Protein AF-A0A5M8FGA4-F1 (afdb_monomer)

Radius of gyration: 25.06 Å; Cα contacts (8 Å, |Δi|>4): 63; chains: 1; bounding box: 43×30×61 Å

Organism: NCBI:txid424902

Nearest PDB structures (foldseek):
  1xd7-assembly1_A-2  TM=3.332E-01  e=7.087E+00  Bacillus subtilis subsp. subtilis str. 168

Solvent-accessible surface area (b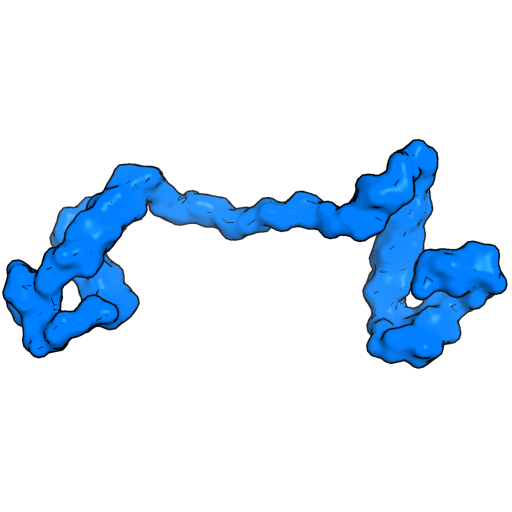ackbone atoms only — not comparable to full-atom values): 6007 Å² total; per-residue (Å²): 96,63,68,44,44,76,71,68,48,51,58,66,59,42,13,63,78,65,78,45,55,55,67,57,42,50,53,52,51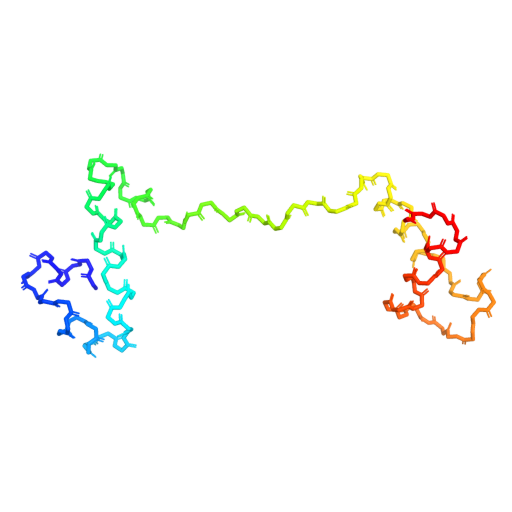,52,51,51,62,78,39,63,93,56,59,70,67,68,61,70,46,78,75,85,80,79,66,83,80,81,89,66,55,73,67,36,52,52,50,50,52,55,56,69,72,49,62,37,56,83,74,78,39,91,50,89,60,83,45,74,67,58,48,52,51,49,36,45,75,72,64,52,102

Foldseek 3Di:
DQVCVVVVHDLVRVCVVVVHDSVVSVVLNVLLVVQPPPDPCVSPDDDPCPDDPDPADPQLVVVLVVLQPDACVVVVDPDRHDDPVSSVVVSVVVVSD

Sequence (97 aa):
MILQGAAGVDVRQSAAHLGLSRSTVQRWRARWRATDGQPLHERLADAPRSGAPATFTAQQICSIIALACEPPSAYNLVQTHWTQAALAHVAVQEGLV

Structure (mmCIF, N/CA/C/O backbone):
data_AF-A0A5M8FGA4-F1
#
_entry.id   AF-A0A5M8FGA4-F1
#
loop_
_atom_site.group_PDB
_atom_site.id
_atom_site.type_symbol
_atom_site.label_atom_id
_atom_site.label_alt_id
_atom_site.label_comp_id
_atom_site.label_asym_id
_atom_site.label_entity_id
_atom_site.label_seq_id
_atom_site.pdbx_PDB_ins_code
_atom_site.Cartn_x
_atom_site.Cartn_y
_atom_site.Cartn_z
_atom_site.occupancy
_atom_site.B_iso_or_equiv
_atom_site.auth_seq_id
_atom_site.auth_comp_id
_atom_site.auth_asym_id
_atom_site.auth_atom_id
_atom_site.pdbx_PDB_model_num
ATOM 1 N N . MET A 1 1 ? -18.242 -0.903 18.513 1.00 93.69 1 MET A N 1
ATOM 2 C CA . MET A 1 1 ? -17.113 -1.002 19.473 1.00 93.69 1 MET A CA 1
ATOM 3 C C . MET A 1 1 ? -16.902 0.261 20.310 1.00 93.69 1 MET A C 1
ATOM 5 O O . MET A 1 1 ? -16.715 0.114 21.515 1.00 93.69 1 MET A O 1
ATOM 9 N N . ILE A 1 2 ? -16.913 1.465 19.710 1.00 95.06 2 ILE A N 1
ATOM 10 C CA . ILE A 1 2 ? -16.751 2.744 20.432 1.00 95.06 2 ILE A CA 1
ATOM 11 C C . ILE A 1 2 ? -18.029 3.105 21.193 1.00 95.06 2 ILE A C 1
ATOM 13 O O . ILE A 1 2 ? -17.986 3.197 22.413 1.00 95.06 2 ILE A O 1
ATOM 17 N N . LEU A 1 3 ? -19.175 3.163 20.502 1.00 95.56 3 LEU A N 1
ATOM 18 C CA . LEU A 1 3 ? -20.482 3.415 21.131 1.00 95.56 3 LEU A CA 1
ATOM 19 C C . LEU A 1 3 ? -20.820 2.377 22.212 1.00 95.56 3 LEU A C 1
ATOM 21 O O . LEU A 1 3 ? -21.196 2.731 23.318 1.00 95.56 3 LEU A O 1
ATOM 25 N N . GLN A 1 4 ? -20.580 1.092 21.934 1.00 96.94 4 GLN A N 1
ATOM 26 C CA . GLN A 1 4 ? -20.701 0.023 22.935 1.00 96.94 4 GLN A CA 1
ATOM 27 C C . GLN A 1 4 ? -19.797 0.248 24.157 1.00 96.94 4 GLN A C 1
ATOM 29 O O . GLN A 1 4 ? -20.206 -0.029 25.274 1.00 96.94 4 GLN A O 1
ATOM 34 N N . GLY A 1 5 ? -18.580 0.768 23.963 1.00 94.75 5 GLY A N 1
ATOM 35 C CA . GLY A 1 5 ? -17.691 1.113 25.073 1.00 94.75 5 GLY A CA 1
ATOM 36 C C . GLY A 1 5 ? -18.201 2.289 25.898 1.00 94.75 5 GLY A C 1
ATOM 37 O O . GLY A 1 5 ? -18.102 2.240 27.118 1.00 94.75 5 GLY A O 1
ATOM 38 N N . ALA A 1 6 ? -18.785 3.301 25.250 1.00 95.12 6 ALA A N 1
ATOM 39 C CA . ALA A 1 6 ? -19.454 4.408 25.933 1.00 95.12 6 ALA A CA 1
ATOM 40 C C . ALA A 1 6 ? -20.691 3.936 26.721 1.00 95.12 6 ALA A C 1
ATOM 42 O O . ALA A 1 6 ? -20.964 4.451 27.797 1.00 95.12 6 ALA A O 1
ATOM 43 N N . ALA A 1 7 ? -21.381 2.901 26.234 1.00 96.81 7 ALA A N 1
ATOM 44 C CA . ALA A 1 7 ? -22.487 2.235 26.921 1.00 96.81 7 ALA A CA 1
ATOM 45 C C . ALA A 1 7 ? -22.044 1.202 27.985 1.00 96.81 7 ALA A C 1
ATOM 47 O O . ALA A 1 7 ? -22.871 0.445 28.482 1.00 96.81 7 ALA A O 1
ATOM 48 N N . GLY A 1 8 ? -20.749 1.119 28.316 1.00 96.19 8 GLY A N 1
ATOM 49 C CA . GLY A 1 8 ? -20.230 0.227 29.362 1.00 96.19 8 GLY A CA 1
ATOM 50 C C . GLY A 1 8 ? -20.031 -1.239 28.956 1.00 96.19 8 GLY A C 1
ATOM 51 O O . GLY A 1 8 ? -19.589 -2.041 29.773 1.00 96.19 8 GLY A O 1
ATOM 52 N N . VAL A 1 9 ? -20.284 -1.607 27.697 1.00 97.50 9 VAL A N 1
ATOM 53 C CA . VAL A 1 9 ? -20.095 -2.982 27.205 1.00 97.50 9 VAL A CA 1
ATOM 54 C C . VAL A 1 9 ? -18.607 -3.327 27.181 1.00 97.50 9 VAL A C 1
ATOM 56 O O . VAL A 1 9 ? -17.771 -2.566 26.666 1.00 97.50 9 VAL A O 1
ATOM 59 N N . ASP A 1 10 ? -18.249 -4.506 27.680 1.00 96.62 10 ASP A N 1
ATOM 60 C CA . ASP A 1 10 ? -16.856 -4.934 27.703 1.00 96.62 10 ASP A CA 1
ATOM 61 C C . ASP A 1 10 ? -16.329 -5.312 26.301 1.00 96.62 10 ASP A C 1
ATOM 63 O O . ASP A 1 10 ? -17.046 -5.362 25.295 1.00 96.62 10 ASP A O 1
ATOM 67 N N . VAL A 1 11 ? -15.015 -5.520 26.212 1.00 96.69 11 VAL A N 1
ATOM 68 C CA . VAL A 1 11 ? -14.316 -5.806 24.951 1.00 96.69 11 VAL A CA 1
ATOM 69 C C . VAL A 1 11 ? -14.721 -7.160 24.354 1.00 96.69 11 VAL A C 1
ATOM 71 O O . VAL A 1 11 ? -14.859 -7.254 23.135 1.00 96.69 11 VAL A O 1
ATOM 74 N N . ARG A 1 12 ? -14.884 -8.205 25.175 1.00 96.94 12 ARG A N 1
ATOM 75 C CA . ARG A 1 12 ? -15.241 -9.560 24.726 1.00 96.94 12 ARG A CA 1
ATOM 76 C C . ARG A 1 12 ? -16.674 -9.588 24.209 1.00 96.94 12 ARG A C 1
ATOM 78 O O . ARG A 1 12 ? -16.899 -10.087 23.112 1.00 96.94 12 ARG A O 1
ATOM 85 N N . GLN A 1 13 ? -17.605 -8.983 24.945 1.00 97.56 13 GLN A N 1
ATOM 86 C CA . GLN A 1 13 ? -18.993 -8.832 24.507 1.00 97.56 13 GLN A CA 1
ATOM 87 C C . GLN A 1 13 ? -19.084 -8.033 23.203 1.00 97.56 13 GLN A C 1
ATOM 89 O O . GLN A 1 13 ? -19.732 -8.461 22.254 1.00 97.56 13 GLN A O 1
ATOM 94 N N . SER A 1 14 ? -18.364 -6.909 23.108 1.00 97.50 14 SER A N 1
ATOM 95 C CA . SER A 1 14 ? -18.324 -6.107 21.876 1.00 97.50 14 SER A CA 1
ATOM 96 C C . SER A 1 14 ? -17.779 -6.897 20.682 1.00 97.50 14 SER A C 1
ATOM 98 O O . SER A 1 14 ? -18.289 -6.761 19.575 1.00 97.50 14 SER A O 1
ATOM 100 N N . ALA A 1 15 ? -16.739 -7.709 20.891 1.00 97.94 15 ALA A N 1
ATOM 101 C CA . ALA A 1 15 ? -16.158 -8.554 19.851 1.00 97.94 15 ALA A CA 1
ATOM 102 C C . ALA A 1 15 ? -17.166 -9.600 19.348 1.00 97.94 15 ALA A C 1
ATOM 104 O O . ALA A 1 15 ? -17.366 -9.711 18.141 1.00 97.94 15 ALA A O 1
ATOM 105 N N . ALA A 1 16 ? -17.855 -10.286 20.267 1.00 97.62 16 ALA A N 1
ATOM 106 C CA . ALA A 1 16 ? -18.888 -11.264 19.937 1.00 97.62 16 ALA A CA 1
ATOM 107 C C . ALA A 1 16 ? -20.074 -10.629 19.191 1.00 97.62 16 ALA A C 1
ATOM 109 O O . ALA A 1 16 ? -20.440 -11.101 18.120 1.00 97.62 16 ALA A O 1
ATOM 110 N N . HIS A 1 17 ? -20.623 -9.519 19.699 1.00 97.38 17 HIS A N 1
ATOM 111 C CA . HIS A 1 17 ? -21.757 -8.827 19.074 1.00 97.38 17 HIS A CA 1
ATOM 112 C C . HIS A 1 17 ? -21.457 -8.307 17.662 1.00 97.38 17 HIS A C 1
ATOM 114 O O . HIS A 1 17 ? -22.371 -8.182 16.855 1.00 97.38 17 HIS A O 1
ATOM 120 N N . LEU A 1 18 ? -20.200 -7.955 17.373 1.00 96.56 18 LEU A N 1
ATOM 121 C CA . LEU A 1 18 ? -19.801 -7.361 16.093 1.00 96.56 18 LEU A CA 1
ATOM 122 C C . LEU A 1 18 ? -19.151 -8.360 15.128 1.00 96.56 18 LEU A C 1
ATOM 124 O O . LEU A 1 18 ? -18.770 -7.957 14.033 1.00 96.56 18 LEU A O 1
ATOM 128 N N . GLY A 1 19 ? -18.955 -9.620 15.530 1.00 97.69 19 GLY A N 1
ATOM 129 C CA . GLY A 1 19 ? -18.203 -10.595 14.732 1.00 97.69 19 GLY A CA 1
ATOM 130 C C . GLY A 1 19 ? -16.746 -10.180 14.481 1.00 97.69 19 GLY A C 1
ATOM 131 O O . GLY A 1 19 ? -16.173 -10.505 13.445 1.00 97.69 19 GLY A O 1
ATOM 132 N N . LEU A 1 20 ? -16.143 -9.423 15.403 1.00 97.25 20 LEU A N 1
ATOM 133 C CA . LEU A 1 20 ? -14.777 -8.907 15.280 1.00 97.25 20 LEU A CA 1
ATOM 134 C C . LEU A 1 20 ? -13.822 -9.632 16.223 1.00 97.25 20 LEU A C 1
ATOM 136 O O . LEU A 1 20 ? -14.205 -10.154 17.267 1.00 97.25 20 LEU A O 1
ATOM 140 N N . SER A 1 21 ? -12.527 -9.579 15.911 1.00 97.88 21 SER A N 1
ATOM 141 C CA . SER A 1 21 ? -11.508 -10.039 16.851 1.00 97.88 21 SER A CA 1
ATOM 142 C C . SER A 1 21 ? -11.423 -9.120 18.080 1.00 97.88 21 SER A C 1
ATOM 144 O O . SER A 1 21 ? -11.586 -7.895 18.003 1.00 97.88 21 SER A O 1
ATOM 146 N N . ARG A 1 22 ? -11.071 -9.707 19.230 1.00 97.62 22 ARG A N 1
ATOM 147 C CA . ARG A 1 22 ? -10.802 -8.960 20.469 1.00 97.62 22 ARG A CA 1
ATOM 148 C C . ARG A 1 22 ? -9.723 -7.887 20.269 1.00 97.62 22 ARG A C 1
ATOM 150 O O . ARG A 1 22 ? -9.866 -6.776 20.776 1.00 97.62 22 ARG A O 1
ATOM 157 N N . SER A 1 23 ? -8.667 -8.203 19.515 1.00 97.69 23 SER A N 1
ATOM 158 C CA . SER A 1 23 ? -7.549 -7.287 19.253 1.00 97.69 23 SER A CA 1
ATOM 159 C C . SER A 1 23 ? -7.966 -6.093 18.391 1.00 97.69 23 SER A C 1
ATOM 161 O O . SER A 1 23 ? -7.462 -4.989 18.594 1.00 97.69 23 SER A O 1
ATOM 163 N N . THR A 1 24 ? -8.920 -6.262 17.471 1.00 96.50 24 THR A N 1
ATOM 164 C CA . THR A 1 24 ? -9.515 -5.145 16.722 1.00 96.50 24 THR A CA 1
ATOM 165 C C . THR A 1 24 ? -10.249 -4.189 17.662 1.00 96.50 24 THR A C 1
ATOM 167 O O . THR A 1 24 ? -9.964 -2.992 17.644 1.00 96.50 24 THR A O 1
ATOM 170 N N . VAL A 1 25 ? -11.122 -4.699 18.538 1.00 97.44 25 VAL A N 1
ATOM 171 C CA . VAL A 1 25 ? -11.861 -3.865 19.506 1.00 97.44 25 VAL A CA 1
ATOM 172 C C . VAL A 1 25 ? -10.909 -3.127 20.454 1.00 97.44 25 VAL A C 1
ATOM 174 O O . VAL A 1 25 ? -11.097 -1.936 20.708 1.00 97.44 25 VAL A O 1
ATOM 177 N N . GLN A 1 26 ? -9.870 -3.803 20.956 1.00 97.06 26 GLN A N 1
ATOM 178 C CA . GLN A 1 26 ? -8.865 -3.199 21.839 1.00 97.06 26 GLN A CA 1
ATOM 179 C C . GLN A 1 26 ? -8.098 -2.067 21.153 1.00 97.06 26 GLN A C 1
ATOM 181 O O . GLN A 1 26 ? -8.032 -0.971 21.706 1.00 97.06 26 GLN A O 1
ATOM 186 N N . ARG A 1 27 ? -7.564 -2.305 19.946 1.00 95.56 27 ARG A N 1
ATOM 187 C CA . ARG A 1 27 ? -6.808 -1.292 19.190 1.00 95.56 27 ARG A CA 1
ATOM 188 C C . ARG A 1 27 ? -7.646 -0.052 18.916 1.00 95.56 27 ARG A C 1
ATOM 190 O O . ARG A 1 27 ? -7.190 1.060 19.159 1.00 95.56 27 ARG A O 1
ATOM 197 N N . TRP A 1 28 ? -8.887 -0.239 18.482 1.00 95.00 28 TRP A N 1
ATOM 198 C CA . TRP A 1 28 ? -9.785 0.880 18.221 1.00 95.00 28 TRP A CA 1
ATOM 199 C C . TRP A 1 28 ? -10.152 1.661 19.482 1.00 95.00 28 TRP A C 1
ATOM 201 O O . TRP A 1 28 ? -10.162 2.888 19.447 1.00 95.00 28 TRP A O 1
ATOM 211 N N . ARG A 1 29 ? -10.403 0.991 20.615 1.00 95.50 29 ARG A N 1
ATOM 212 C CA . ARG A 1 29 ? -10.660 1.683 21.891 1.00 95.50 29 ARG A CA 1
ATOM 213 C C . ARG A 1 29 ? -9.431 2.428 22.410 1.00 95.50 29 ARG A C 1
ATOM 215 O O . ARG A 1 29 ? -9.581 3.530 22.927 1.00 95.50 29 ARG A O 1
ATOM 222 N N . ALA A 1 30 ? -8.237 1.854 22.271 1.00 95.00 30 ALA A N 1
ATOM 223 C CA . ALA A 1 30 ? -6.991 2.525 22.632 1.00 95.00 30 ALA A CA 1
ATOM 224 C C . ALA A 1 30 ? -6.779 3.782 21.777 1.00 95.00 30 ALA A C 1
ATOM 226 O O . ALA A 1 30 ? -6.573 4.862 22.324 1.00 95.00 30 ALA A O 1
ATOM 227 N N . ARG A 1 31 ? -6.944 3.665 20.453 1.00 94.12 31 ARG A N 1
ATOM 228 C CA . ARG A 1 31 ? -6.848 4.791 19.514 1.00 94.12 31 ARG A CA 1
ATOM 229 C C . ARG A 1 31 ? -7.856 5.894 19.828 1.00 94.12 31 ARG A C 1
ATOM 231 O O . ARG A 1 31 ? -7.494 7.063 19.861 1.00 94.12 31 ARG A O 1
ATOM 238 N N . TRP A 1 32 ? -9.105 5.523 20.105 1.00 94.50 32 TRP A N 1
ATOM 239 C CA . TRP A 1 32 ? -10.164 6.470 20.459 1.00 94.50 32 TRP A CA 1
ATOM 240 C C . TRP A 1 32 ? -9.837 7.290 21.712 1.00 94.50 32 TRP A C 1
ATOM 242 O O . TRP A 1 32 ? -10.104 8.487 21.738 1.00 94.50 32 TRP A O 1
ATOM 252 N N . ARG A 1 33 ? -9.245 6.658 22.736 1.00 94.81 33 ARG A N 1
ATOM 253 C CA . ARG A 1 33 ? -8.816 7.334 23.974 1.00 94.81 33 ARG A CA 1
ATOM 254 C C . ARG A 1 33 ? -7.578 8.204 23.767 1.00 94.81 33 ARG A C 1
ATOM 256 O O . ARG A 1 33 ? -7.506 9.284 24.328 1.00 94.81 33 ARG A O 1
ATOM 263 N N . ALA A 1 34 ? -6.621 7.745 22.962 1.00 95.06 34 ALA A N 1
ATOM 264 C CA . ALA A 1 34 ? -5.395 8.491 22.671 1.00 95.06 34 ALA A CA 1
ATOM 265 C C . ALA A 1 34 ? -5.634 9.758 21.828 1.00 95.06 34 ALA A C 1
ATOM 267 O O . ALA A 1 34 ? -4.787 10.640 21.799 1.00 95.06 34 ALA A O 1
ATOM 268 N N . THR A 1 35 ? -6.776 9.839 21.144 1.00 94.44 35 THR A N 1
ATOM 269 C CA . THR A 1 35 ? -7.172 10.960 20.272 1.00 94.44 35 THR A CA 1
ATOM 270 C C . THR A 1 35 ? -8.295 11.797 20.889 1.00 94.44 35 THR A C 1
ATOM 272 O O . THR A 1 35 ? -9.097 12.406 20.182 1.00 94.44 35 THR A O 1
ATOM 275 N N . ASP A 1 36 ? -8.419 11.787 22.218 1.00 94.56 36 ASP A N 1
ATOM 276 C CA . ASP A 1 36 ? -9.458 12.561 22.889 1.00 94.56 36 ASP A CA 1
ATOM 277 C C . ASP A 1 36 ? -9.260 14.073 22.697 1.00 94.56 36 ASP A C 1
ATOM 279 O O . ASP A 1 36 ? -8.134 14.562 22.643 1.00 94.56 36 ASP A O 1
ATOM 283 N N . GLY A 1 37 ? -10.361 14.805 22.517 1.00 94.50 37 GLY A N 1
ATOM 284 C CA . GLY A 1 37 ? -10.341 16.233 22.176 1.00 94.50 37 GLY A CA 1
ATOM 285 C C . GLY A 1 37 ? -10.111 16.565 20.693 1.00 94.50 37 GLY A C 1
ATOM 286 O O . GLY A 1 37 ? -10.373 17.697 20.295 1.00 94.50 37 GLY A O 1
ATOM 287 N N . GLN A 1 38 ? -9.700 15.608 19.850 1.00 95.38 38 GLN A N 1
ATOM 288 C CA . GLN A 1 38 ? -9.630 15.825 18.398 1.00 95.38 38 GLN A CA 1
ATOM 289 C C . GLN A 1 38 ? -11.031 15.840 17.754 1.00 95.38 38 GLN A C 1
ATOM 291 O O . GLN A 1 38 ? -11.958 15.190 18.263 1.00 95.38 38 GLN A O 1
ATOM 296 N N . PRO A 1 39 ? -11.210 16.524 16.608 1.00 96.25 39 PRO A N 1
ATOM 297 C CA . PRO A 1 39 ? -12.436 16.450 15.823 1.00 96.25 39 PRO A CA 1
ATOM 298 C C . PRO A 1 39 ? -12.832 15.004 15.499 1.00 96.25 39 PRO A C 1
ATOM 300 O O . PRO A 1 39 ? -11.993 14.163 15.179 1.00 96.25 39 PRO A O 1
ATOM 303 N N . LEU A 1 40 ? -14.137 14.708 15.530 1.00 93.50 40 LEU A N 1
ATOM 304 C CA . LEU A 1 40 ? -14.657 13.350 15.313 1.00 93.50 40 LEU A CA 1
ATOM 305 C C . LEU A 1 40 ? -14.127 12.703 14.022 1.00 93.50 40 LEU A C 1
ATOM 307 O O . LEU A 1 40 ? -13.797 11.518 14.020 1.00 93.50 40 LEU A O 1
ATOM 311 N N . HIS A 1 41 ? -14.044 13.479 12.940 1.00 93.56 41 HIS A N 1
ATOM 312 C CA 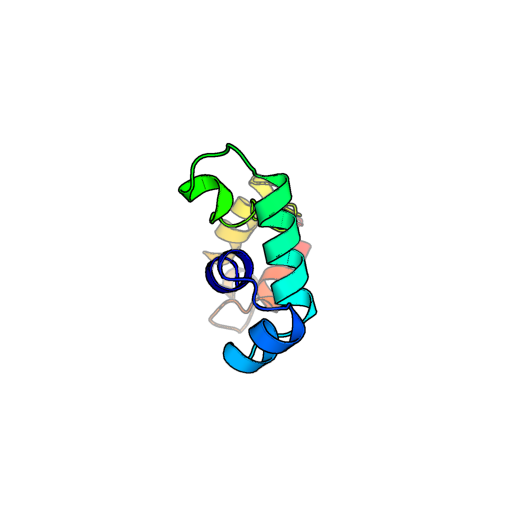. HIS A 1 41 ? -13.593 12.985 11.643 1.00 93.56 41 HIS A CA 1
ATOM 313 C C . HIS A 1 41 ? -12.124 12.539 11.668 1.00 93.56 41 HIS A C 1
ATOM 315 O O . HIS A 1 41 ? -11.805 11.506 11.091 1.00 93.56 41 HIS A O 1
ATOM 321 N N . GLU A 1 42 ? -11.253 13.236 12.402 1.00 92.00 42 GLU A N 1
ATOM 322 C CA . GLU A 1 42 ? -9.840 12.864 12.559 1.00 92.00 42 GLU A CA 1
ATOM 323 C C . GLU A 1 42 ? -9.688 11.583 13.384 1.00 92.00 42 GLU A C 1
ATOM 325 O O . GLU A 1 42 ? -8.929 10.684 13.028 1.00 92.00 42 GLU A O 1
ATOM 330 N N . ARG A 1 43 ? -10.486 11.434 14.449 1.00 93.62 43 ARG A N 1
ATOM 331 C CA . ARG A 1 43 ? -10.472 10.235 15.312 1.00 93.62 43 ARG A CA 1
ATOM 332 C C . ARG A 1 43 ? -10.890 8.968 14.559 1.00 93.62 43 ARG A C 1
ATOM 334 O O . ARG A 1 43 ? -10.414 7.858 14.846 1.00 93.62 43 ARG A O 1
ATOM 341 N N . LEU A 1 44 ? -11.825 9.124 13.622 1.00 91.69 44 LEU A N 1
ATOM 342 C CA . LEU A 1 44 ? -12.366 8.038 12.806 1.00 91.69 44 LEU A CA 1
ATOM 343 C C . LEU A 1 44 ? -11.582 7.800 11.515 1.00 91.69 44 LEU A C 1
ATOM 345 O O . LEU A 1 44 ? -11.697 6.704 10.969 1.00 91.69 44 LEU A O 1
ATOM 349 N N . ALA A 1 45 ? -10.775 8.763 11.070 1.00 91.00 45 ALA A N 1
ATOM 350 C CA . ALA A 1 45 ? -9.960 8.630 9.875 1.00 91.00 45 ALA A CA 1
ATOM 351 C C . ALA A 1 45 ? -9.033 7.406 9.943 1.00 91.00 45 ALA A C 1
ATOM 353 O O . ALA A 1 45 ? -8.642 6.917 11.015 1.00 91.00 45 ALA A O 1
ATOM 354 N N . ASP A 1 46 ? -8.685 6.899 8.765 1.00 87.69 46 ASP A N 1
ATOM 355 C CA . ASP A 1 46 ? -7.615 5.923 8.642 1.00 87.69 46 ASP A CA 1
ATOM 356 C C . ASP A 1 46 ? -6.278 6.573 8.995 1.00 8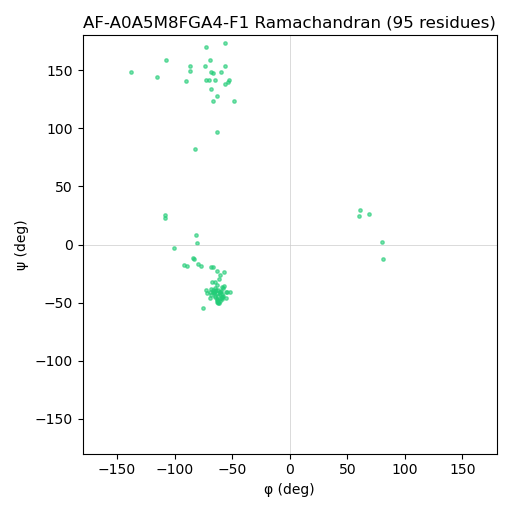7.69 46 ASP A C 1
ATOM 358 O O . ASP A 1 46 ? -6.044 7.754 8.734 1.00 87.69 46 ASP A O 1
ATOM 362 N N . ALA A 1 47 ? -5.375 5.776 9.568 1.00 79.62 47 ALA A N 1
ATOM 363 C CA . ALA A 1 47 ? -3.993 6.208 9.702 1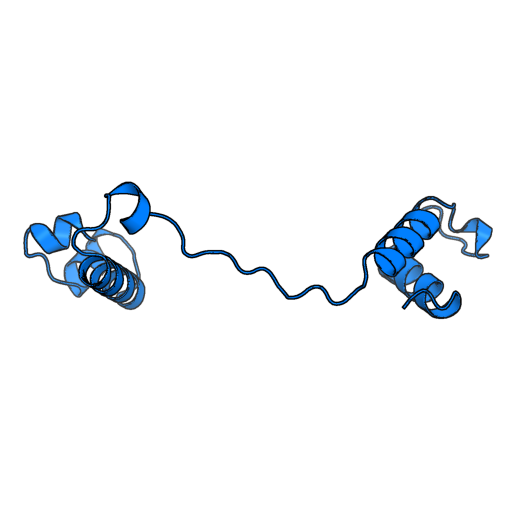.00 79.62 47 ALA A CA 1
ATOM 364 C C . ALA A 1 47 ? -3.411 6.487 8.302 1.00 79.62 47 ALA A C 1
ATOM 366 O O . ALA A 1 47 ? -3.791 5.797 7.346 1.00 79.62 47 ALA A O 1
ATOM 367 N N . PRO A 1 48 ? -2.476 7.447 8.170 1.00 84.19 48 PRO A N 1
ATOM 368 C CA . PRO A 1 48 ? -1.780 7.685 6.915 1.00 84.19 48 PRO A CA 1
ATOM 369 C C . PRO A 1 48 ? -1.263 6.370 6.327 1.00 84.19 48 PRO A C 1
ATOM 371 O O . PRO A 1 48 ? -0.527 5.628 6.980 1.00 84.19 48 PRO A O 1
ATOM 374 N N . ARG A 1 49 ? -1.666 6.060 5.093 1.00 85.50 49 ARG A N 1
ATOM 375 C CA . ARG A 1 49 ? -1.158 4.894 4.368 1.00 85.50 49 ARG A CA 1
ATOM 376 C C . ARG A 1 49 ? 0.170 5.284 3.741 1.00 85.50 49 ARG A C 1
ATOM 378 O O . ARG A 1 49 ? 0.219 5.673 2.579 1.00 85.50 49 ARG A O 1
ATOM 385 N N . SER A 1 50 ? 1.241 5.218 4.528 1.00 81.69 50 SER A N 1
ATOM 386 C CA . SER A 1 50 ? 2.596 5.264 3.987 1.00 81.69 50 SER A CA 1
ATOM 387 C C . SER A 1 50 ? 2.761 4.026 3.105 1.00 81.69 50 SER A C 1
ATOM 389 O O . SER A 1 50 ? 2.943 2.920 3.618 1.00 81.69 50 SER A O 1
ATOM 391 N N . GLY A 1 51 ? 2.577 4.176 1.793 1.00 85.75 51 GLY A N 1
ATOM 392 C CA . GLY A 1 51 ? 2.827 3.095 0.844 1.00 85.75 51 GLY A CA 1
ATOM 393 C C . GLY A 1 51 ? 4.264 2.574 0.962 1.00 85.75 51 GLY A C 1
ATOM 394 O O . GLY A 1 51 ? 5.090 3.137 1.685 1.00 85.75 51 GLY A O 1
ATOM 395 N N . ALA A 1 52 ? 4.573 1.490 0.248 1.00 85.94 52 ALA A N 1
ATOM 396 C CA . ALA A 1 52 ? 5.951 1.016 0.166 1.00 85.94 52 ALA A CA 1
ATOM 397 C C . ALA A 1 52 ? 6.863 2.145 -0.362 1.00 85.94 52 ALA A C 1
ATOM 399 O O . ALA A 1 52 ? 6.455 2.852 -1.291 1.00 85.94 52 ALA A O 1
ATOM 400 N N . PRO A 1 53 ? 8.069 2.334 0.206 1.00 87.69 53 PRO A N 1
ATOM 401 C CA . PRO A 1 53 ? 9.038 3.273 -0.344 1.00 87.69 53 PRO A CA 1
ATOM 402 C C . PRO A 1 53 ? 9.292 2.981 -1.826 1.00 87.69 53 PRO A C 1
ATOM 404 O O . PRO A 1 53 ? 9.381 1.818 -2.223 1.00 87.69 53 PRO A O 1
ATOM 407 N N . ALA A 1 54 ? 9.409 4.028 -2.643 1.00 88.94 54 ALA A N 1
ATOM 408 C CA . ALA A 1 54 ? 9.719 3.867 -4.057 1.00 88.94 54 ALA A CA 1
ATOM 409 C C . ALA A 1 54 ? 11.113 3.240 -4.222 1.00 88.94 54 ALA A C 1
ATOM 411 O O . ALA A 1 54 ? 12.087 3.733 -3.657 1.00 88.94 54 ALA A O 1
ATOM 412 N N . THR A 1 55 ? 11.202 2.159 -4.996 1.00 93.38 55 THR A N 1
ATOM 413 C CA . THR A 1 55 ? 12.468 1.463 -5.287 1.00 93.38 55 THR A CA 1
ATOM 414 C C . THR A 1 55 ? 13.149 1.965 -6.557 1.00 93.38 55 THR A C 1
ATOM 416 O O . THR A 1 55 ? 14.337 1.731 -6.738 1.00 93.38 55 THR A O 1
ATOM 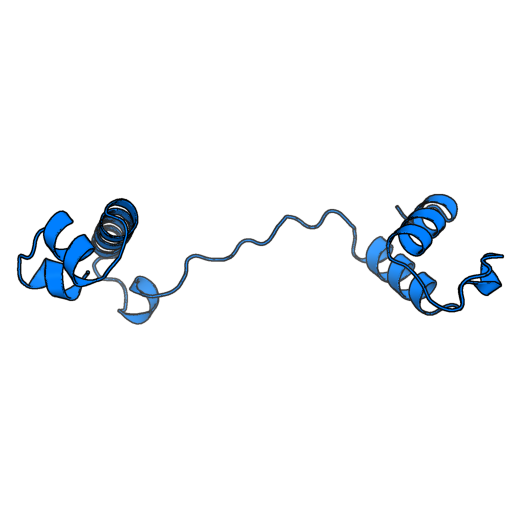419 N N . PHE A 1 56 ? 12.411 2.660 -7.423 1.00 93.94 56 PHE A N 1
ATOM 420 C CA . PHE A 1 56 ? 12.895 3.212 -8.684 1.00 93.94 56 PHE A CA 1
ATOM 421 C C . PHE A 1 56 ? 12.835 4.733 -8.652 1.00 93.94 56 PHE A C 1
ATOM 423 O O . PHE A 1 56 ? 11.891 5.321 -8.117 1.00 93.94 56 PHE A O 1
ATOM 430 N N . THR A 1 57 ? 13.819 5.375 -9.273 1.00 95.81 57 THR A N 1
ATOM 431 C CA . THR A 1 57 ? 13.760 6.817 -9.529 1.00 95.81 57 THR A CA 1
ATOM 432 C C . THR A 1 57 ? 12.694 7.135 -10.582 1.00 95.81 57 THR A C 1
ATOM 434 O O . THR A 1 57 ? 12.330 6.288 -11.400 1.00 95.81 57 THR A O 1
ATOM 437 N N . ALA A 1 58 ? 12.220 8.384 -10.614 1.00 95.62 58 ALA A N 1
ATOM 438 C CA . ALA A 1 58 ? 11.274 8.831 -11.638 1.00 95.62 58 ALA A CA 1
ATOM 439 C C . ALA A 1 58 ? 11.817 8.626 -13.065 1.00 95.62 58 ALA A C 1
ATOM 441 O O . ALA A 1 58 ? 11.064 8.247 -13.956 1.00 95.62 58 ALA A O 1
ATOM 442 N N . GLN A 1 59 ? 13.127 8.809 -13.268 1.00 96.31 59 GLN A N 1
ATOM 443 C CA . GLN A 1 59 ? 13.777 8.568 -14.557 1.00 96.31 59 GLN A CA 1
ATOM 444 C C . GLN A 1 59 ? 13.690 7.095 -14.967 1.00 96.31 59 GLN A C 1
ATOM 446 O O . GLN A 1 59 ? 13.288 6.811 -16.090 1.00 96.31 59 GLN A O 1
ATOM 451 N N . GLN A 1 60 ? 14.013 6.165 -14.063 1.00 97.56 60 GLN A N 1
ATOM 452 C CA . GLN A 1 60 ? 13.922 4.729 -14.353 1.00 97.56 60 GLN A CA 1
ATOM 453 C C . GLN A 1 60 ? 12.484 4.320 -14.691 1.00 97.56 60 GLN A C 1
ATOM 455 O O . GLN A 1 60 ? 12.265 3.579 -15.643 1.00 97.56 60 GLN A O 1
ATOM 460 N N . ILE A 1 61 ? 11.494 4.862 -13.972 1.00 96.81 61 ILE A N 1
ATOM 461 C CA . ILE A 1 61 ? 10.073 4.634 -14.270 1.00 96.81 61 ILE A CA 1
ATOM 462 C C . ILE A 1 61 ? 9.729 5.128 -15.679 1.00 96.81 61 ILE A C 1
ATOM 464 O O . ILE A 1 61 ? 9.134 4.381 -16.452 1.00 96.81 61 ILE A O 1
ATOM 468 N N . CYS A 1 62 ? 10.122 6.354 -16.036 1.00 97.62 62 CYS A N 1
ATOM 469 C CA . CYS A 1 62 ? 9.885 6.896 -17.373 1.00 97.62 62 CYS A CA 1
ATOM 470 C C . CYS A 1 62 ? 10.531 6.033 -18.464 1.00 97.62 62 CYS A C 1
ATOM 472 O O . CYS A 1 62 ? 9.883 5.763 -19.473 1.00 97.62 62 CYS A O 1
ATOM 474 N N . SER A 1 63 ? 11.761 5.558 -18.255 1.00 97.88 63 SER A N 1
ATOM 475 C CA . SER A 1 63 ? 12.436 4.686 -19.218 1.00 97.88 63 SER A CA 1
ATOM 476 C C . SER A 1 63 ? 11.739 3.332 -19.370 1.00 97.88 63 SER A C 1
ATOM 478 O O . SER A 1 63 ? 11.558 2.867 -20.490 1.00 97.88 63 SER A O 1
ATOM 480 N N . ILE A 1 64 ? 11.290 2.715 -18.270 1.00 97.56 64 ILE A N 1
ATOM 481 C CA . ILE A 1 64 ? 10.530 1.454 -18.313 1.00 97.56 64 ILE A CA 1
ATOM 482 C C . ILE A 1 64 ? 9.191 1.650 -19.040 1.00 97.56 64 ILE A C 1
ATOM 484 O O . ILE A 1 64 ? 8.772 0.779 -19.800 1.00 97.56 64 ILE A O 1
ATOM 488 N N . ILE A 1 65 ? 8.519 2.788 -18.834 1.00 97.69 65 ILE A N 1
ATOM 489 C CA . ILE A 1 65 ? 7.273 3.118 -19.542 1.00 97.69 65 ILE A CA 1
ATOM 490 C C . ILE A 1 65 ? 7.533 3.294 -21.039 1.00 97.69 65 ILE A C 1
ATOM 492 O O . ILE A 1 65 ? 6.783 2.744 -21.840 1.00 97.69 65 ILE A O 1
ATOM 496 N N . ALA A 1 66 ? 8.589 4.019 -21.419 1.00 97.56 66 ALA A N 1
ATOM 497 C CA . ALA A 1 66 ? 8.962 4.195 -22.820 1.00 97.56 66 ALA A CA 1
ATOM 498 C C . ALA A 1 66 ? 9.233 2.842 -23.499 1.00 97.56 66 ALA A C 1
ATOM 500 O O . ALA A 1 66 ? 8.641 2.562 -24.538 1.00 97.56 66 ALA A O 1
ATOM 501 N N . LEU A 1 67 ? 10.010 1.969 -22.847 1.00 97.31 6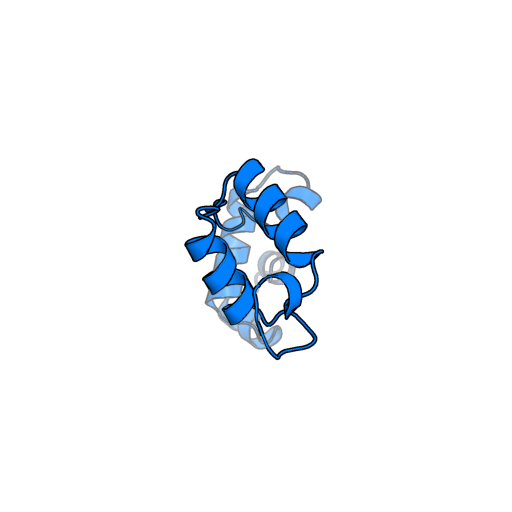7 LEU A N 1
ATOM 502 C CA . LEU A 1 67 ? 10.243 0.589 -23.281 1.00 97.31 67 LEU A CA 1
ATOM 503 C C . LEU A 1 67 ? 8.924 -0.186 -23.469 1.00 97.31 67 LEU A C 1
ATOM 505 O O . LEU A 1 67 ? 8.723 -0.850 -24.482 1.00 97.31 67 LEU A O 1
ATOM 509 N N . ALA A 1 68 ? 7.992 -0.085 -22.517 1.00 97.06 68 ALA A N 1
ATOM 510 C CA . ALA A 1 68 ? 6.702 -0.776 -22.587 1.00 97.06 68 ALA A CA 1
ATOM 511 C C . ALA A 1 68 ? 5.788 -0.274 -23.723 1.00 97.06 68 ALA A C 1
ATOM 513 O O . ALA A 1 68 ? 4.851 -0.978 -24.109 1.00 97.06 68 ALA A O 1
ATOM 514 N N . CYS A 1 69 ? 6.036 0.929 -24.247 1.00 96.81 69 CYS A N 1
ATOM 515 C CA . CYS A 1 69 ? 5.324 1.490 -25.394 1.00 96.81 69 CYS A CA 1
ATOM 516 C C . CYS A 1 69 ? 5.880 1.018 -26.747 1.00 96.81 69 CYS A C 1
ATOM 518 O O . CYS A 1 69 ? 5.219 1.216 -27.768 1.00 96.81 69 CYS A O 1
ATOM 520 N N . GLU A 1 70 ? 7.051 0.385 -26.774 1.00 96.19 70 GLU A N 1
ATOM 521 C CA . GLU A 1 70 ? 7.604 -0.238 -27.975 1.00 96.19 70 GLU A CA 1
ATOM 522 C C . GLU A 1 70 ? 7.090 -1.678 -28.134 1.00 96.19 70 GLU A C 1
ATOM 524 O O . GLU A 1 70 ? 6.800 -2.353 -27.142 1.00 96.19 70 GLU A O 1
ATOM 529 N N . PRO A 1 71 ? 6.943 -2.196 -29.366 1.00 96.00 71 PRO A N 1
ATOM 530 C CA . PRO A 1 71 ? 6.542 -3.582 -29.556 1.00 96.00 71 PRO A CA 1
ATOM 531 C C . PRO A 1 71 ? 7.681 -4.530 -29.132 1.00 96.00 71 PRO A C 1
ATOM 533 O O . PRO A 1 71 ? 8.834 -4.272 -29.481 1.00 96.00 71 PRO A O 1
ATOM 536 N N . PRO A 1 72 ? 7.403 -5.682 -28.487 1.00 96.69 72 PRO A N 1
ATOM 537 C CA . PRO A 1 72 ? 8.453 -6.634 -28.097 1.00 96.69 72 PRO A CA 1
ATOM 538 C C . PRO A 1 72 ? 9.318 -7.124 -29.272 1.00 96.69 72 PRO A C 1
ATOM 540 O O . PRO A 1 72 ? 10.474 -7.501 -29.086 1.00 96.69 72 PRO A O 1
ATOM 543 N N . SER A 1 73 ? 8.789 -7.076 -30.499 1.00 95.25 73 SER A N 1
ATOM 544 C CA . SER A 1 73 ? 9.537 -7.390 -31.719 1.00 95.25 73 SER A CA 1
ATOM 545 C C . SER A 1 73 ? 10.740 -6.470 -31.955 1.00 95.25 73 SER A C 1
ATOM 547 O O . SER A 1 73 ? 11.698 -6.907 -32.585 1.00 95.25 73 SER A O 1
ATOM 549 N N . ALA A 1 74 ? 10.728 -5.231 -31.444 1.00 95.12 74 ALA A N 1
ATOM 550 C CA . ALA A 1 74 ? 11.885 -4.328 -31.483 1.00 95.12 74 ALA A CA 1
ATOM 551 C C . ALA A 1 74 ? 13.085 -4.883 -30.690 1.00 95.12 74 ALA A C 1
ATOM 553 O O . ALA A 1 74 ? 14.231 -4.581 -31.006 1.00 95.12 74 ALA A O 1
ATOM 554 N N . TYR A 1 75 ? 12.816 -5.775 -29.732 1.00 94.44 75 TYR A N 1
ATOM 555 C CA . TYR A 1 75 ? 13.798 -6.435 -28.871 1.00 94.44 75 TYR A CA 1
ATOM 556 C C . TYR A 1 75 ? 13.985 -7.918 -29.225 1.00 94.44 75 TYR A C 1
ATOM 558 O O . TYR A 1 75 ? 14.425 -8.714 -28.398 1.00 94.44 75 TYR A O 1
ATOM 566 N N . ASN A 1 76 ? 13.655 -8.311 -30.462 1.00 93.31 76 ASN A N 1
ATOM 567 C CA . ASN A 1 76 ? 13.779 -9.683 -30.974 1.00 93.31 76 ASN A CA 1
ATOM 568 C C . ASN A 1 76 ? 12.957 -10.731 -30.200 1.00 93.31 76 ASN A C 1
ATOM 570 O O . ASN A 1 76 ? 13.277 -11.922 -30.216 1.00 93.31 76 ASN A O 1
ATOM 574 N N . LEU A 1 77 ? 11.879 -10.310 -29.532 1.00 93.12 77 LEU A N 1
ATOM 575 C CA . LEU A 1 77 ? 10.963 -11.218 -28.848 1.00 93.12 77 LEU A CA 1
ATOM 576 C C . LEU A 1 77 ? 9.837 -11.664 -29.787 1.00 93.12 77 LEU A C 1
ATOM 578 O O . LEU A 1 77 ? 9.281 -10.878 -30.551 1.00 93.12 77 LEU A O 1
ATOM 582 N N . VAL A 1 78 ? 9.468 -12.944 -29.694 1.00 93.12 78 VAL A N 1
ATOM 583 C CA . VAL A 1 78 ? 8.399 -13.555 -30.511 1.00 93.12 78 VAL A CA 1
ATOM 584 C C . VAL A 1 78 ? 6.999 -13.179 -29.998 1.00 93.12 78 VAL A C 1
ATOM 586 O O . VAL A 1 78 ? 6.006 -13.318 -30.708 1.00 93.12 78 VAL A O 1
ATOM 589 N N . GLN A 1 79 ? 6.890 -12.723 -28.749 1.00 91.69 79 GLN A N 1
ATOM 590 C CA . GLN A 1 79 ? 5.607 -12.372 -28.145 1.00 91.69 79 GLN A CA 1
ATOM 591 C C . GLN A 1 79 ? 5.056 -11.068 -28.734 1.00 91.69 79 GLN A C 1
ATOM 593 O O . GLN A 1 79 ? 5.786 -10.110 -28.948 1.00 91.69 79 GLN A O 1
ATOM 598 N N . THR A 1 80 ? 3.741 -11.000 -28.935 1.00 93.38 80 THR A N 1
ATOM 599 C CA . THR A 1 80 ? 3.068 -9.798 -29.462 1.00 93.38 80 THR A CA 1
ATOM 600 C C . THR A 1 80 ? 2.742 -8.758 -28.389 1.00 93.38 80 THR A C 1
ATOM 602 O O . THR A 1 80 ? 2.367 -7.639 -28.720 1.00 93.38 80 THR A O 1
ATOM 605 N N . HIS A 1 81 ? 2.875 -9.120 -27.111 1.00 95.00 81 HIS A N 1
ATOM 606 C CA . HIS A 1 81 ? 2.576 -8.271 -25.961 1.00 95.00 81 HIS A CA 1
ATOM 607 C C . HIS A 1 81 ? 3.659 -8.434 -24.896 1.00 95.00 81 HIS A C 1
ATOM 609 O O . HIS A 1 81 ? 4.211 -9.526 -24.723 1.00 95.00 81 HIS A O 1
ATOM 615 N N . TRP A 1 82 ? 3.924 -7.367 -24.144 1.00 97.38 82 TRP A N 1
ATOM 616 C CA . TRP A 1 82 ? 4.798 -7.432 -22.982 1.00 97.38 82 TRP A CA 1
ATOM 617 C C . TRP A 1 82 ? 4.177 -8.294 -21.885 1.00 97.38 82 TRP A C 1
ATOM 619 O O . TRP A 1 82 ? 3.085 -8.018 -21.390 1.00 97.38 82 TRP A O 1
ATOM 629 N N . THR A 1 83 ? 4.907 -9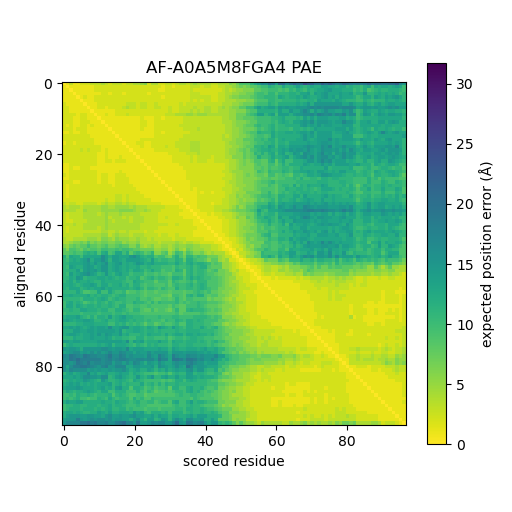.319 -21.456 1.00 96.19 83 THR A N 1
ATOM 630 C CA . THR A 1 83 ? 4.702 -9.890 -20.122 1.00 96.19 83 THR A CA 1
ATOM 631 C C . THR A 1 83 ? 5.542 -9.099 -19.126 1.00 96.19 83 THR A C 1
ATOM 633 O O . THR A 1 83 ? 6.585 -8.554 -19.489 1.00 96.19 83 THR A O 1
ATOM 636 N N . GLN A 1 84 ? 5.135 -9.073 -17.855 1.00 96.44 84 GLN A N 1
ATOM 637 C CA . GLN A 1 84 ? 5.919 -8.411 -16.808 1.00 96.44 84 GLN A CA 1
ATOM 638 C C . GLN A 1 84 ? 7.365 -8.940 -16.756 1.00 96.44 84 GLN A C 1
ATOM 640 O O . GLN A 1 84 ? 8.298 -8.158 -16.606 1.00 96.44 84 GLN A O 1
ATOM 645 N N . ALA A 1 85 ? 7.553 -10.256 -16.910 1.00 96.69 85 ALA A N 1
ATOM 646 C CA . ALA A 1 85 ? 8.871 -10.884 -16.867 1.00 96.69 85 ALA A CA 1
ATOM 647 C C . ALA A 1 85 ? 9.748 -10.491 -18.066 1.00 96.69 85 ALA A C 1
ATOM 649 O O . ALA A 1 85 ? 10.919 -10.171 -17.880 1.00 96.69 85 ALA A O 1
ATOM 650 N N . ALA A 1 86 ? 9.183 -10.470 -19.278 1.00 96.69 86 ALA A N 1
ATOM 651 C CA . ALA A 1 86 ? 9.912 -10.050 -20.474 1.00 96.69 86 ALA A CA 1
ATOM 652 C C . ALA A 1 86 ? 10.306 -8.569 -20.401 1.00 96.69 86 ALA A C 1
ATOM 654 O O . ALA A 1 86 ? 11.455 -8.232 -20.668 1.00 96.69 86 ALA A O 1
ATOM 655 N N . LEU A 1 87 ? 9.384 -7.703 -19.966 1.00 97.19 87 LEU A N 1
ATOM 656 C CA . LEU A 1 87 ? 9.655 -6.275 -19.805 1.00 97.19 87 LEU A CA 1
ATOM 657 C C . LEU A 1 87 ? 10.756 -6.030 -18.768 1.00 97.19 87 LEU A C 1
ATOM 659 O O . LEU A 1 87 ? 11.668 -5.251 -19.012 1.00 97.19 87 LEU A O 1
ATOM 663 N N . ALA A 1 88 ? 10.702 -6.729 -17.630 1.00 97.25 88 ALA A N 1
ATOM 664 C CA . ALA A 1 88 ? 11.732 -6.635 -16.600 1.00 97.25 88 ALA A CA 1
ATOM 665 C C . ALA A 1 88 ? 13.098 -7.127 -17.100 1.00 97.25 88 ALA A C 1
ATOM 667 O O . ALA A 1 88 ? 14.113 -6.498 -16.814 1.00 97.25 88 ALA A O 1
ATOM 668 N N . HIS A 1 89 ? 13.133 -8.226 -17.859 1.00 96.81 89 HIS A N 1
ATOM 669 C CA . HIS A 1 89 ? 14.373 -8.747 -18.431 1.00 96.81 89 HIS A CA 1
ATOM 670 C C . HIS A 1 89 ? 15.018 -7.736 -19.382 1.00 96.81 89 HIS A C 1
ATOM 672 O O . HIS A 1 89 ? 16.188 -7.404 -19.210 1.00 96.81 89 HIS A O 1
ATOM 678 N N . VAL A 1 90 ? 14.238 -7.196 -20.322 1.00 97.38 90 VAL A N 1
ATOM 679 C CA . VAL A 1 90 ? 14.732 -6.198 -21.277 1.00 97.38 90 VAL A CA 1
ATOM 680 C C . VAL A 1 90 ? 15.132 -4.906 -20.562 1.00 97.38 90 VAL A C 1
ATOM 682 O O . VAL A 1 90 ? 16.191 -4.366 -20.847 1.00 97.38 90 VAL A O 1
ATOM 685 N N . ALA A 1 91 ? 14.373 -4.451 -19.561 1.00 97.38 91 ALA A N 1
ATOM 686 C CA . ALA A 1 91 ? 14.733 -3.267 -18.780 1.00 97.38 91 ALA A CA 1
ATOM 687 C C . ALA A 1 91 ? 16.101 -3.403 -18.082 1.00 97.38 91 ALA A C 1
ATOM 689 O O . ALA A 1 91 ? 16.847 -2.430 -18.013 1.00 97.38 91 ALA A O 1
ATOM 690 N N . VAL A 1 92 ? 16.451 -4.600 -17.598 1.00 97.62 92 VAL A N 1
ATOM 691 C CA . VAL A 1 92 ? 17.785 -4.880 -17.041 1.00 97.62 92 VAL A CA 1
ATOM 692 C C . VAL A 1 92 ? 18.847 -4.935 -18.144 1.00 97.62 92 VAL A C 1
ATOM 694 O O . VAL A 1 92 ? 19.932 -4.390 -17.964 1.00 97.62 92 VAL A O 1
ATOM 697 N N . GLN A 1 93 ? 18.553 -5.558 -19.290 1.00 96.81 93 GLN A N 1
ATOM 698 C CA . GLN A 1 93 ? 19.488 -5.629 -20.423 1.00 96.81 93 GLN A CA 1
ATOM 699 C C . GLN A 1 93 ? 19.835 -4.245 -20.989 1.00 96.81 93 GLN A C 1
ATOM 701 O O . GLN A 1 93 ? 20.996 -3.988 -21.297 1.00 96.81 93 GLN A O 1
ATOM 706 N N . GLU A 1 94 ? 18.853 -3.348 -21.056 1.00 95.81 94 GLU A N 1
ATOM 707 C CA . GLU A 1 94 ? 19.002 -1.959 -21.506 1.00 95.81 94 GLU A CA 1
ATOM 708 C C . GLU A 1 94 ? 19.568 -1.027 -20.411 1.00 95.81 94 GLU A C 1
ATOM 710 O O . GLU A 1 94 ? 19.720 0.175 -20.627 1.00 95.81 94 GLU A O 1
ATOM 715 N N . GLY A 1 95 ? 19.881 -1.551 -19.217 1.00 95.88 95 GLY A N 1
ATOM 716 C CA . GLY A 1 95 ? 20.475 -0.7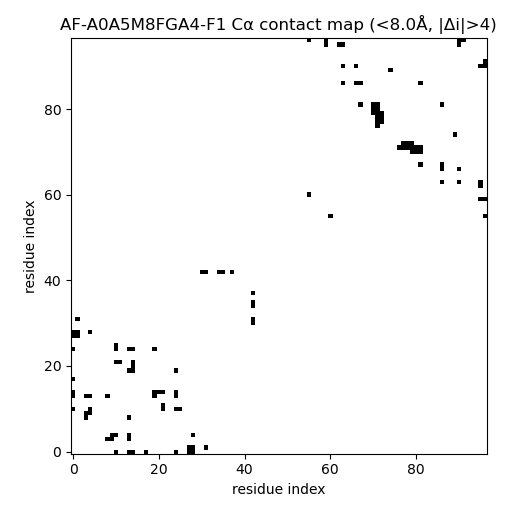79 -18.119 1.00 95.88 95 GLY A CA 1
ATOM 717 C C . GLY A 1 95 ? 19.535 0.257 -17.492 1.00 95.88 95 GLY A C 1
ATOM 718 O O . GLY A 1 95 ? 19.991 1.266 -16.954 1.00 95.88 95 GLY A O 1
ATOM 719 N N . LEU A 1 96 ? 18.220 0.034 -17.569 1.00 95.50 96 LEU A N 1
ATOM 720 C CA . LEU A 1 96 ? 17.206 0.921 -16.988 1.00 95.50 96 LEU A CA 1
ATOM 721 C C . LEU A 1 96 ? 17.028 0.702 -15.478 1.00 95.50 96 LEU A C 1
ATOM 723 O O . LEU A 1 96 ? 16.437 1.549 -14.804 1.00 95.50 96 LEU A O 1
ATOM 727 N N . VAL A 1 97 ? 17.504 -0.430 -14.951 1.00 90.75 97 VAL A N 1
ATOM 728 C CA . VAL A 1 97 ? 17.357 -0.860 -13.552 1.00 90.75 97 VAL A CA 1
ATOM 729 C C . VAL A 1 97 ? 18.679 -1.334 -12.985 1.00 90.75 97 VAL A C 1
ATOM 731 O O . VAL A 1 97 ? 19.350 -2.126 -13.680 1.00 90.75 97 VAL A O 1
#

pLDDT: mean 94.81, std 3.59, range [79.62, 97.94]

Mean predicted aligned error: 7.15 Å

Secondary structure (DSSP, 8-state):
-HHHHHTT--HHHHHHHHT--HHHHHHHHHHHHHTTTS-HHHHHSPPP--PPPP-S-HHHHHHHHHHHHS-GGGGT-S-SS--HHHHHHHHHHTT--

InterPro domains:
  IPR009057 Homedomain-like superfamily [SSF46689] (5-95)